Protein AF-A0AAT9HCC0-F1 (afdb_monomer)

Organism: NCBI:txid3074435

pLDDT: mean 78.8, std 17.89, range [39.75, 98.12]

Secondary structure (DSSP, 8-state):
-----TTTHHHHHHHHHHHHHHHHHHTTSSS---TTTTTTT-TTS-HHHHHHHHHHHHHH-SEEEEEEEEEETTEEEEEEEEEETTEEEEEEEETTEEEEEEESTT-B-

Mean predicted aligned error: 14.74 Å

Foldseek 3Di:
DDDDDPVPVVVVVVVVVVVVVVCVVVVVVPDDDPLCVVPVCPSVDDPVRVVVVVVVVVVPDQKDWDAAWDDDPPWIKTWTWIDGDQDIFGWIDTPNDIWTGGGHPPDTD

Nearest PDB structures (foldseek):
  5o7v-assembly2_B  TM=4.795E-01  e=5.406E+00  Ralstonia solanacearum
  4kr1-assembly1_A  TM=4.427E-01  e=6.783E+00  Saccharomyces cerevisiae S288C
  2n3f-assembly1_A  TM=1.660E-01  e=2.443E+00  Arabidopsis thaliana

Radius of gyration: 32.96 Å; Cα contacts (8 Å, |Δi|>4): 111; chains: 1; bounding box: 95×28×64 Å

Solvent-accessible surface area (backbone atoms only — not comparable to full-atom values): 6536 Å² total; per-residue (Å²): 138,84,85,81,77,76,73,66,61,64,56,56,55,54,54,53,52,52,53,54,49,51,54,60,63,52,60,77,77,63,84,76,80,64,72,34,73,94,45,90,60,54,52,77,47,54,71,66,55,51,50,52,52,52,50,52,54,58,72,68,48,72,59,50,77,48,72,49,77,47,75,60,86,98,42,62,34,40,38,44,33,39,40,39,95,84,31,29,42,38,37,43,31,46,93,90,44,74,29,46,29,58,49,45,90,83,42,60,89

Sequence (109 aa):
MIPISQGRSRRATLAGAVCALLVTGTALTGCSEDPDEGTNGVGRLSADEIQGRAQKAATAAGTVRLHGTVVAGERTYTLDMRLKGQGAVGSLSAKGRRSVCCGSTTSCI

Structure (mmCIF, N/CA/C/O backbone):
data_AF-A0AAT9HCC0-F1
#
_entry.id   AF-A0AAT9HCC0-F1
#
loop_
_atom_site.group_PDB
_atom_site.id
_atom_site.type_symbol
_atom_site.label_atom_id
_atom_site.label_alt_id
_atom_site.label_comp_id
_atom_site.label_asym_id
_atom_site.label_entity_id
_atom_site.label_seq_id
_atom_site.pdbx_PDB_ins_code
_atom_site.Cartn_x
_atom_site.Cartn_y
_atom_site.Cartn_z
_atom_site.occupancy
_atom_site.B_iso_or_equiv
_atom_site.auth_seq_id
_atom_site.auth_comp_id
_atom_site.auth_asym_id
_atom_site.auth_atom_id
_atom_site.pdbx_PDB_model_num
ATOM 1 N N . MET A 1 1 ? 82.067 10.767 -40.057 1.00 39.75 1 MET A N 1
ATOM 2 C CA . MET A 1 1 ? 80.702 11.338 -40.111 1.00 39.75 1 MET A CA 1
ATOM 3 C C . MET A 1 1 ? 79.729 10.192 -39.856 1.00 39.75 1 MET A C 1
ATOM 5 O O . MET A 1 1 ? 79.730 9.254 -40.639 1.00 39.75 1 MET A O 1
ATOM 9 N N . ILE A 1 2 ? 79.027 10.170 -38.719 1.00 44.34 2 ILE A N 1
ATOM 10 C CA . ILE A 1 2 ? 78.174 9.038 -38.300 1.00 44.34 2 ILE A CA 1
ATOM 11 C C . ILE A 1 2 ? 76.719 9.358 -38.688 1.00 44.34 2 ILE A C 1
ATOM 13 O O . ILE A 1 2 ? 76.235 10.417 -38.285 1.00 44.34 2 ILE A O 1
ATOM 17 N N . PRO A 1 3 ? 76.008 8.503 -39.450 1.00 51.44 3 PRO A N 1
ATOM 18 C CA . PRO A 1 3 ? 74.604 8.733 -39.769 1.00 51.44 3 PRO A CA 1
ATOM 19 C C . PRO A 1 3 ? 73.721 8.419 -38.554 1.00 51.44 3 PRO A C 1
ATOM 21 O O . PRO A 1 3 ? 73.816 7.359 -37.936 1.00 51.44 3 PRO A O 1
ATOM 24 N N . ILE A 1 4 ? 72.841 9.356 -38.214 1.00 50.78 4 ILE A N 1
ATOM 25 C CA . ILE A 1 4 ? 71.886 9.222 -37.114 1.00 50.78 4 ILE A CA 1
ATOM 26 C C . ILE A 1 4 ? 70.688 8.407 -37.625 1.00 50.78 4 ILE A C 1
ATOM 28 O O . ILE A 1 4 ? 69.965 8.835 -38.526 1.00 50.78 4 ILE A O 1
ATOM 32 N N . SER A 1 5 ? 70.512 7.202 -37.079 1.00 50.62 5 SER A N 1
ATOM 33 C CA . SER A 1 5 ? 69.478 6.245 -37.489 1.00 50.62 5 SER A CA 1
ATOM 34 C C . SER A 1 5 ? 68.058 6.765 -37.215 1.00 50.62 5 SER A C 1
ATOM 36 O O . SER A 1 5 ? 67.653 6.969 -36.071 1.00 50.62 5 SER A O 1
ATOM 38 N N . GLN A 1 6 ? 67.279 6.914 -38.290 1.00 56.94 6 GLN A N 1
ATOM 39 C CA . GLN A 1 6 ? 65.888 7.396 -38.347 1.00 56.94 6 GLN A CA 1
ATOM 40 C C . GLN A 1 6 ? 64.842 6.388 -37.805 1.00 56.94 6 GLN A C 1
ATOM 42 O O . GLN A 1 6 ? 63.637 6.554 -37.998 1.00 56.94 6 GLN A O 1
ATOM 47 N N . GLY A 1 7 ? 65.272 5.310 -37.139 1.00 52.69 7 GLY A N 1
ATOM 48 C CA . GLY A 1 7 ? 64.393 4.219 -36.693 1.00 52.69 7 GLY A CA 1
ATOM 49 C C . GLY A 1 7 ? 63.551 4.522 -35.446 1.00 52.69 7 GLY A C 1
ATOM 50 O O . GLY A 1 7 ? 62.550 3.849 -35.200 1.00 52.69 7 GLY A O 1
ATOM 51 N N . ARG A 1 8 ? 63.923 5.538 -34.654 1.00 54.50 8 ARG A N 1
ATOM 52 C CA . ARG A 1 8 ? 63.241 5.874 -33.388 1.00 54.50 8 ARG A CA 1
ATOM 53 C C . ARG A 1 8 ? 61.966 6.702 -33.602 1.00 54.50 8 ARG A C 1
ATOM 55 O O . ARG A 1 8 ? 61.017 6.574 -32.835 1.00 54.50 8 ARG A O 1
ATOM 62 N N . SER A 1 9 ? 61.923 7.496 -34.670 1.00 54.12 9 SER A N 1
ATOM 63 C CA . SER A 1 9 ? 60.871 8.485 -34.939 1.00 54.12 9 SER A CA 1
ATOM 64 C C . SER A 1 9 ? 59.546 7.847 -35.367 1.00 54.12 9 SER A C 1
ATOM 66 O O . SER A 1 9 ? 58.480 8.328 -35.004 1.00 54.12 9 SER A O 1
ATOM 68 N N . ARG A 1 10 ? 59.598 6.722 -36.095 1.00 54.53 10 ARG A N 1
ATOM 69 C CA . ARG A 1 10 ? 58.398 6.040 -36.621 1.00 54.53 10 ARG A CA 1
ATOM 70 C C . ARG A 1 10 ? 57.600 5.276 -35.561 1.00 54.53 10 ARG A C 1
ATOM 72 O O . ARG A 1 10 ? 56.406 5.066 -35.727 1.00 54.53 10 ARG A O 1
ATOM 79 N N . ARG A 1 11 ? 58.243 4.844 -34.471 1.00 54.03 11 ARG A N 1
ATOM 80 C CA . ARG A 1 11 ? 57.560 4.143 -33.367 1.00 54.03 11 ARG A CA 1
ATOM 81 C C . ARG A 1 11 ? 56.814 5.111 -32.451 1.00 54.03 11 ARG A C 1
ATOM 83 O O . ARG A 1 11 ? 55.740 4.775 -31.968 1.00 54.03 11 ARG A O 1
ATOM 90 N N . ALA A 1 12 ? 57.353 6.316 -32.265 1.00 54.75 12 ALA A N 1
ATOM 91 C CA . ALA A 1 12 ? 56.720 7.362 -31.467 1.00 54.75 12 ALA A CA 1
ATOM 92 C C . ALA A 1 12 ? 55.415 7.874 -32.106 1.00 54.75 12 ALA A C 1
ATOM 94 O O . ALA A 1 12 ? 54.433 8.096 -31.403 1.00 54.75 12 ALA A O 1
ATOM 95 N N . THR A 1 13 ? 55.370 7.990 -33.436 1.00 54.88 13 THR A N 1
ATOM 96 C CA . THR A 1 13 ? 54.163 8.425 -34.157 1.00 54.88 13 THR A CA 1
ATOM 97 C C . THR A 1 13 ? 53.050 7.374 -34.141 1.00 54.88 13 THR A C 1
ATOM 99 O O . THR A 1 13 ? 51.886 7.725 -33.976 1.00 54.88 13 THR A O 1
ATOM 102 N N . LEU A 1 14 ? 53.394 6.085 -34.237 1.00 55.53 14 LEU A N 1
ATOM 103 C CA . LEU A 1 14 ? 52.434 4.981 -34.107 1.00 55.53 14 LEU A CA 1
ATOM 104 C C . LEU A 1 14 ? 51.859 4.875 -32.687 1.00 55.53 14 LEU A C 1
ATOM 106 O O . LEU A 1 14 ? 50.653 4.710 -32.531 1.00 55.53 14 LEU A O 1
ATOM 110 N N . ALA A 1 15 ? 52.693 5.024 -31.654 1.00 57.97 15 ALA A N 1
ATOM 111 C CA . ALA A 1 15 ? 52.237 4.992 -30.263 1.00 57.97 15 ALA A CA 1
ATOM 112 C C . ALA A 1 15 ? 51.293 6.163 -29.925 1.00 57.97 15 ALA A C 1
ATOM 114 O O . ALA A 1 15 ? 50.274 5.961 -29.268 1.00 57.97 15 ALA A O 1
ATOM 115 N N . GLY A 1 16 ? 51.579 7.372 -30.426 1.00 56.66 16 GLY A N 1
ATOM 116 C CA . GLY A 1 16 ? 50.703 8.535 -30.244 1.00 56.66 16 GLY A CA 1
ATOM 117 C C . GLY A 1 16 ? 49.344 8.391 -30.940 1.00 56.66 16 GLY A C 1
ATOM 118 O O . GLY A 1 16 ? 48.317 8.744 -30.363 1.00 56.66 16 GLY A O 1
ATOM 119 N N . ALA A 1 17 ? 49.320 7.812 -32.145 1.00 57.97 17 ALA A N 1
ATOM 120 C CA . ALA A 1 17 ? 48.083 7.575 -32.891 1.00 57.97 17 ALA A CA 1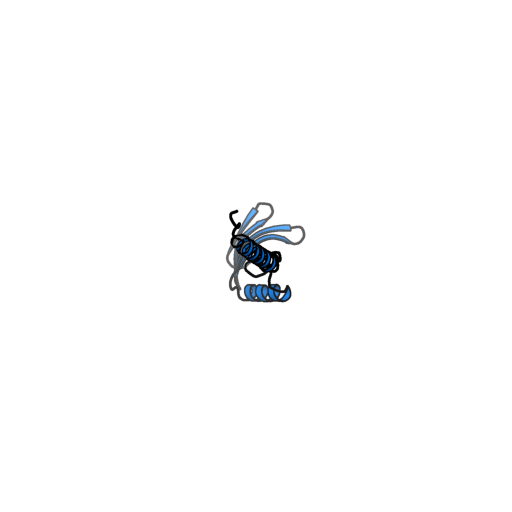
ATOM 121 C C . ALA A 1 17 ? 47.160 6.549 -32.205 1.00 57.97 17 ALA A C 1
ATOM 123 O O . ALA A 1 17 ? 45.945 6.733 -32.186 1.00 57.97 17 ALA A O 1
ATOM 124 N N . VAL A 1 18 ? 47.723 5.505 -31.585 1.00 58.44 18 VAL A N 1
ATOM 125 C CA . VAL A 1 18 ? 46.952 4.498 -30.832 1.00 58.44 18 VAL A CA 1
ATOM 126 C C . VAL A 1 18 ? 46.347 5.093 -29.556 1.00 58.44 18 VAL A C 1
ATOM 128 O O . VAL A 1 18 ? 45.177 4.849 -29.271 1.00 58.44 18 VAL A O 1
ATOM 131 N N . CYS A 1 19 ? 47.086 5.930 -28.821 1.00 56.78 19 CYS A N 1
ATOM 132 C CA . CYS A 1 19 ? 46.545 6.602 -27.634 1.00 56.78 19 CYS A CA 1
ATOM 133 C C . CYS A 1 19 ? 45.420 7.593 -27.980 1.00 56.78 19 CYS A C 1
ATOM 135 O O . CYS A 1 19 ? 44.425 7.658 -27.263 1.00 56.78 19 CYS A O 1
ATOM 137 N N . ALA A 1 20 ? 45.529 8.323 -29.095 1.00 55.69 20 ALA A N 1
ATOM 138 C CA . ALA A 1 20 ? 44.472 9.231 -29.548 1.00 55.69 20 ALA A CA 1
ATOM 139 C C . ALA A 1 20 ? 43.196 8.488 -30.002 1.00 55.69 20 ALA A C 1
ATOM 141 O O . ALA A 1 20 ? 42.083 8.949 -29.740 1.00 55.69 20 ALA A O 1
ATOM 142 N N . LEU A 1 21 ? 43.338 7.315 -30.631 1.00 57.09 21 LEU A N 1
ATOM 143 C CA . LEU A 1 21 ? 42.210 6.445 -30.997 1.00 57.09 21 LEU A CA 1
ATOM 144 C C . LEU A 1 21 ? 41.525 5.826 -29.770 1.00 57.09 21 LEU A C 1
ATOM 146 O O . LEU A 1 21 ? 40.302 5.728 -29.738 1.00 57.09 21 LEU A O 1
ATOM 150 N N . LEU A 1 22 ? 42.289 5.457 -28.738 1.00 55.06 22 LEU A N 1
ATOM 151 C CA . LEU A 1 22 ? 41.729 4.953 -27.479 1.00 55.06 22 LEU A CA 1
ATOM 152 C C . LEU A 1 22 ? 40.934 6.036 -26.738 1.00 55.06 22 LEU A C 1
ATOM 154 O O . LEU A 1 22 ? 39.823 5.766 -26.297 1.00 55.06 22 LEU A O 1
ATOM 158 N 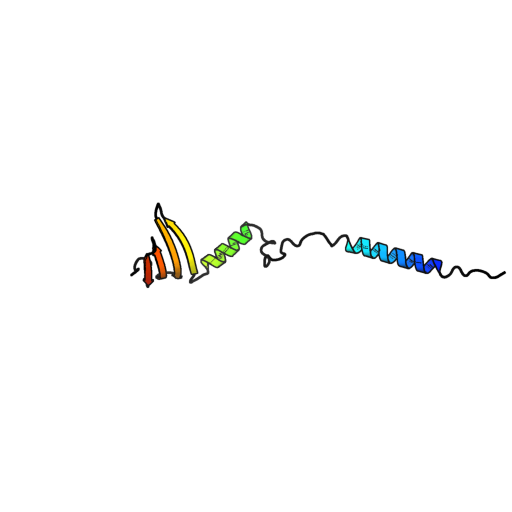N . VAL A 1 23 ? 41.447 7.270 -26.674 1.00 55.69 23 VAL A N 1
ATOM 159 C CA . VAL A 1 23 ? 40.751 8.397 -26.025 1.00 55.69 23 VAL A CA 1
ATOM 160 C C . VAL A 1 23 ? 39.464 8.776 -26.763 1.00 55.69 23 VAL A C 1
ATOM 162 O O . VAL A 1 23 ? 38.456 9.068 -26.126 1.00 55.69 23 VAL A O 1
ATOM 165 N N . THR A 1 24 ? 39.459 8.741 -28.097 1.00 53.53 24 THR A N 1
ATOM 166 C CA . THR A 1 24 ? 38.253 9.044 -28.890 1.00 53.53 24 THR A CA 1
ATOM 167 C C . THR A 1 24 ? 37.235 7.898 -28.889 1.00 53.53 24 THR A C 1
ATOM 169 O O . THR A 1 24 ? 36.036 8.163 -28.920 1.00 53.53 24 THR A O 1
ATOM 172 N N . GLY A 1 25 ? 37.684 6.642 -28.778 1.00 50.22 25 GLY A N 1
ATOM 173 C CA . GLY A 1 25 ? 36.816 5.465 -28.670 1.00 50.22 25 GLY A CA 1
ATOM 174 C C . GLY A 1 25 ? 36.123 5.311 -27.311 1.00 50.22 25 GLY A C 1
ATOM 175 O O . GLY A 1 25 ? 34.974 4.881 -27.269 1.00 50.22 25 GLY A O 1
ATOM 176 N N . THR A 1 26 ? 36.770 5.699 -26.205 1.00 52.31 26 THR A N 1
ATOM 177 C CA . THR A 1 26 ? 36.172 5.630 -24.855 1.00 52.31 26 THR A CA 1
ATOM 178 C C . THR A 1 26 ? 35.390 6.884 -24.461 1.00 52.31 26 THR A C 1
ATOM 180 O O . THR A 1 26 ? 34.559 6.821 -23.560 1.00 52.31 26 THR A O 1
ATOM 183 N N . ALA A 1 27 ? 35.622 8.025 -25.121 1.00 49.34 27 ALA A N 1
ATOM 184 C CA . ALA A 1 27 ? 34.884 9.262 -24.848 1.00 49.34 27 ALA A CA 1
ATOM 185 C C . ALA A 1 27 ? 33.424 9.229 -25.337 1.00 49.34 27 ALA A C 1
ATOM 187 O O . ALA A 1 27 ? 32.619 10.039 -24.887 1.00 49.34 27 ALA A O 1
ATOM 188 N N . LEU A 1 28 ? 33.058 8.301 -26.232 1.00 51.88 28 LEU A N 1
ATOM 189 C CA . LEU A 1 28 ? 31.688 8.202 -26.752 1.00 51.88 28 LEU A CA 1
ATOM 190 C C . LEU A 1 28 ? 30.773 7.285 -25.923 1.00 51.88 28 LEU A C 1
ATOM 192 O O . LEU A 1 28 ? 29.564 7.288 -26.130 1.00 51.88 28 LEU A O 1
ATOM 196 N N . THR A 1 29 ? 31.326 6.516 -24.979 1.00 54.94 29 THR A N 1
ATOM 197 C CA . THR A 1 29 ? 30.560 5.586 -24.126 1.00 54.94 29 THR A CA 1
ATOM 198 C C . THR A 1 29 ? 30.559 5.974 -22.648 1.00 54.94 29 THR A C 1
ATOM 200 O O . THR A 1 29 ? 30.049 5.220 -21.827 1.00 54.94 29 THR A O 1
ATOM 203 N N . GLY A 1 30 ? 31.143 7.118 -22.284 1.00 50.31 30 GLY A N 1
ATOM 204 C CA . GLY A 1 30 ? 31.283 7.547 -20.893 1.00 50.31 30 GLY A CA 1
ATOM 205 C C . GLY A 1 30 ? 30.804 8.975 -20.699 1.00 50.31 30 GLY A C 1
ATOM 206 O O . GLY A 1 30 ? 31.635 9.871 -20.731 1.00 50.31 30 GLY A O 1
ATOM 207 N N . CYS A 1 31 ? 29.483 9.161 -20.571 1.00 60.62 31 CYS A N 1
ATOM 208 C CA . CYS A 1 31 ? 28.808 10.315 -19.940 1.00 60.62 31 CYS A CA 1
ATOM 209 C C . CYS A 1 31 ? 27.261 10.234 -20.016 1.00 60.62 31 CYS A C 1
ATOM 211 O O . CYS A 1 31 ? 26.595 11.256 -19.864 1.00 60.62 31 CYS A O 1
ATOM 213 N N . SER A 1 32 ? 26.651 9.066 -20.265 1.00 61.91 32 SER A N 1
ATOM 214 C CA . SER A 1 32 ? 25.220 8.895 -19.979 1.00 61.91 32 SER A CA 1
ATOM 215 C C . SER A 1 32 ? 25.086 8.166 -18.650 1.00 61.91 32 SER A C 1
ATOM 217 O O . SER A 1 32 ? 25.439 6.990 -18.568 1.00 61.91 32 SER A O 1
ATOM 219 N N . GLU A 1 33 ? 24.612 8.876 -17.631 1.00 71.31 33 GLU A N 1
ATOM 220 C CA . GLU A 1 33 ? 24.202 8.281 -16.357 1.00 71.31 33 GLU A CA 1
ATOM 221 C C . GLU A 1 33 ? 23.210 7.142 -16.655 1.00 71.31 33 GLU A C 1
ATOM 223 O O . GLU A 1 33 ? 22.257 7.357 -17.413 1.00 71.31 33 GLU A O 1
ATOM 228 N N . ASP A 1 34 ? 23.441 5.928 -16.134 1.00 75.88 34 ASP A N 1
ATOM 229 C CA . ASP A 1 34 ? 22.454 4.846 -16.254 1.00 75.88 34 ASP A CA 1
ATOM 230 C C . ASP A 1 34 ? 21.209 5.297 -15.477 1.00 75.88 34 ASP A C 1
ATOM 232 O O . ASP A 1 34 ? 21.299 5.488 -14.260 1.00 75.88 34 ASP A O 1
ATOM 236 N N . PRO A 1 35 ? 20.051 5.489 -16.139 1.00 68.69 35 PRO A N 1
ATOM 237 C CA . PRO A 1 35 ? 18.832 5.935 -15.467 1.00 68.69 35 PRO A CA 1
ATOM 238 C C . PRO A 1 35 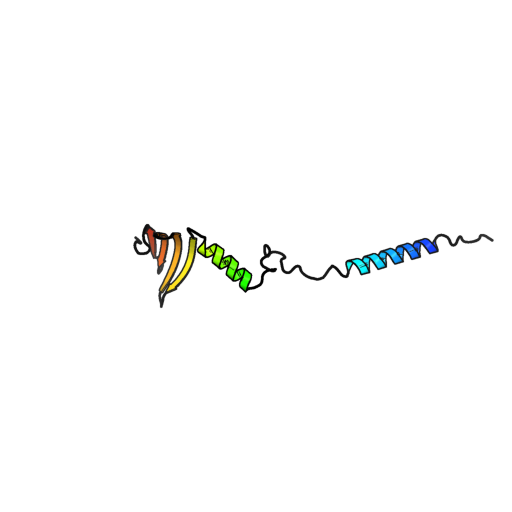? 18.374 4.966 -14.367 1.00 68.69 35 PRO A C 1
ATOM 240 O O . PRO A 1 35 ? 17.498 5.312 -13.573 1.00 68.69 35 PRO A O 1
ATOM 243 N N . ASP A 1 36 ? 18.957 3.765 -14.302 1.00 75.69 36 ASP A N 1
ATOM 244 C CA . ASP A 1 36 ? 18.649 2.749 -13.308 1.00 75.69 36 ASP A CA 1
ATOM 245 C C . ASP A 1 36 ? 19.661 2.592 -12.177 1.00 75.69 36 ASP A C 1
ATOM 247 O O . ASP A 1 36 ? 19.408 1.765 -11.291 1.00 75.69 36 ASP A O 1
ATOM 251 N N . GLU A 1 37 ? 20.750 3.364 -12.156 1.00 81.19 37 GLU A N 1
ATOM 252 C CA . GLU A 1 37 ? 21.710 3.371 -11.044 1.00 81.19 37 GLU A CA 1
ATOM 253 C C . GLU A 1 37 ? 20.969 3.531 -9.702 1.00 81.19 37 GLU A C 1
ATOM 255 O O . GLU A 1 37 ? 20.264 4.507 -9.446 1.00 81.19 37 GLU A O 1
ATOM 260 N N . GLY A 1 38 ? 21.061 2.510 -8.843 1.00 80.75 38 GLY A N 1
ATOM 261 C CA . GLY A 1 38 ? 20.426 2.496 -7.519 1.00 80.75 38 GLY A CA 1
ATOM 262 C C . GLY A 1 38 ? 18.904 2.275 -7.484 1.00 80.75 38 GLY A C 1
ATOM 263 O O . GLY A 1 38 ? 18.325 2.295 -6.399 1.00 80.75 38 GLY A O 1
ATOM 264 N N . THR A 1 39 ? 18.235 2.023 -8.616 1.00 84.88 39 THR A N 1
ATOM 265 C CA . THR A 1 39 ? 16.758 1.942 -8.668 1.00 84.88 39 THR A CA 1
ATOM 266 C C . THR A 1 39 ? 16.185 0.518 -8.682 1.00 84.88 39 THR A C 1
ATOM 268 O O . THR A 1 39 ? 14.974 0.343 -8.750 1.00 84.88 39 THR A O 1
ATOM 271 N N . ASN A 1 40 ? 17.001 -0.540 -8.636 1.00 84.38 40 ASN A N 1
ATOM 272 C CA . ASN A 1 40 ? 16.539 -1.929 -8.845 1.00 84.38 40 ASN A CA 1
ATOM 273 C C . ASN A 1 40 ? 15.773 -2.139 -10.174 1.00 84.38 40 ASN A C 1
ATOM 275 O O . ASN A 1 40 ? 14.932 -3.035 -10.274 1.00 84.38 40 ASN A O 1
ATOM 279 N N . GLY A 1 41 ? 16.041 -1.313 -11.190 1.00 86.19 41 GLY A N 1
ATOM 280 C CA . GLY A 1 41 ? 15.415 -1.413 -12.508 1.00 86.19 41 GLY A CA 1
ATOM 281 C C . GLY A 1 41 ? 14.055 -0.720 -12.643 1.00 86.19 41 GLY A C 1
ATOM 282 O O . GLY A 1 41 ? 13.366 -0.980 -13.631 1.00 86.19 41 GLY A O 1
ATOM 283 N N . VAL A 1 42 ? 13.624 0.107 -11.673 1.00 91.50 42 VAL A N 1
ATOM 284 C CA . VAL A 1 42 ? 12.410 0.929 -11.860 1.00 91.50 42 VAL A CA 1
ATOM 285 C C . VAL A 1 42 ? 12.654 2.181 -12.703 1.00 91.50 42 VAL A C 1
ATOM 287 O O . VAL A 1 42 ? 11.691 2.675 -13.281 1.00 91.50 42 VAL A O 1
ATOM 290 N N . GLY A 1 43 ? 13.895 2.670 -12.819 1.00 88.50 43 GLY A N 1
ATOM 291 C CA . GLY A 1 43 ? 14.241 3.836 -13.649 1.00 88.50 43 GLY A CA 1
ATOM 292 C C . GLY A 1 43 ? 13.987 3.625 -15.149 1.00 88.50 43 GLY A C 1
ATOM 293 O O . GLY A 1 43 ? 13.676 4.568 -15.871 1.00 88.50 43 GLY A O 1
ATOM 294 N N . ARG A 1 44 ? 14.027 2.366 -15.593 1.00 89.25 44 ARG A N 1
ATOM 295 C CA . ARG A 1 44 ? 13.745 1.868 -16.948 1.00 89.25 44 ARG A CA 1
ATOM 296 C C . ARG A 1 44 ? 12.263 1.837 -17.309 1.00 89.25 44 ARG A C 1
ATOM 298 O O . ARG A 1 44 ? 11.938 1.694 -18.486 1.00 89.25 44 ARG A O 1
ATOM 305 N N . LEU A 1 45 ? 11.369 1.854 -16.321 1.00 92.69 45 LEU A N 1
ATOM 306 C CA . LEU A 1 45 ? 9.943 1.608 -16.527 1.00 92.69 45 LEU A CA 1
ATOM 307 C C . LEU A 1 45 ? 9.184 2.916 -16.739 1.00 92.69 45 LEU A C 1
ATOM 309 O O . LEU A 1 45 ? 9.419 3.913 -16.059 1.00 92.69 45 LEU A O 1
ATOM 313 N N . SER A 1 46 ? 8.201 2.887 -17.635 1.00 94.44 46 SER A N 1
ATOM 314 C CA . SER A 1 46 ? 7.225 3.972 -17.734 1.00 94.44 46 SER A CA 1
ATOM 315 C C . SER A 1 46 ? 6.344 4.048 -16.478 1.00 94.44 46 SER A C 1
ATOM 317 O O . SER A 1 46 ? 6.168 3.063 -15.753 1.00 94.44 46 SER A O 1
ATOM 319 N N . ALA A 1 47 ? 5.732 5.210 -16.229 1.00 95.44 47 ALA A N 1
ATOM 320 C CA . ALA A 1 47 ? 4.822 5.394 -15.095 1.00 95.44 47 ALA A CA 1
ATOM 321 C C . ALA A 1 47 ? 3.665 4.372 -15.095 1.00 95.44 47 ALA A C 1
ATOM 323 O O . ALA A 1 47 ? 3.339 3.811 -14.047 1.00 95.44 47 ALA A O 1
ATOM 324 N N . ASP A 1 48 ? 3.111 4.067 -16.272 1.00 97.69 48 ASP A N 1
ATOM 325 C CA . ASP A 1 48 ? 2.035 3.085 -16.434 1.00 97.69 48 ASP A CA 1
ATOM 326 C C . ASP A 1 48 ? 2.496 1.662 -16.094 1.00 97.69 48 ASP A C 1
ATOM 328 O O . ASP A 1 48 ? 1.760 0.892 -15.472 1.00 97.69 48 ASP A O 1
ATOM 332 N N . GLU A 1 49 ? 3.734 1.299 -16.439 1.00 97.12 49 GLU A N 1
ATOM 333 C CA . GLU A 1 49 ? 4.304 0.003 -16.067 1.00 97.12 49 GLU A CA 1
ATOM 334 C C . GLU A 1 49 ? 4.567 -0.097 -14.566 1.00 97.12 49 GLU A C 1
ATOM 336 O O . GLU A 1 49 ? 4.291 -1.143 -13.971 1.00 97.12 49 GLU A O 1
ATOM 341 N N . ILE A 1 50 ? 5.064 0.975 -13.943 1.00 96.12 50 ILE A N 1
ATOM 342 C CA . ILE A 1 50 ? 5.259 1.039 -12.490 1.00 96.12 50 ILE A CA 1
ATOM 343 C C 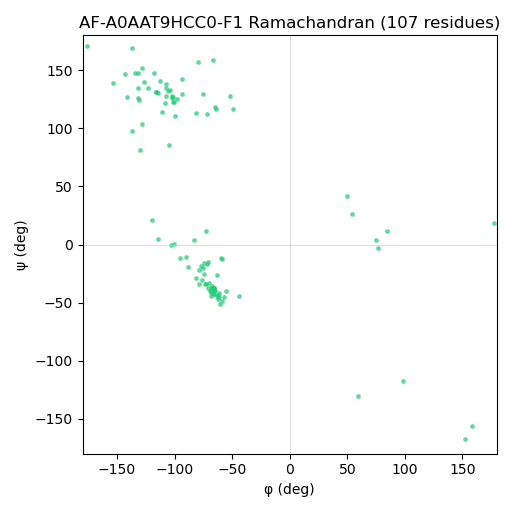. ILE A 1 50 ? 3.911 0.865 -11.790 1.00 96.12 50 ILE A C 1
ATOM 345 O O . ILE A 1 50 ? 3.771 -0.024 -10.945 1.00 96.12 50 ILE A O 1
ATOM 349 N N . GLN A 1 51 ? 2.900 1.647 -12.180 1.00 97.12 51 GLN A N 1
ATOM 350 C CA . GLN A 1 51 ? 1.551 1.552 -11.625 1.00 97.12 51 GLN A CA 1
ATOM 351 C C . GLN A 1 51 ? 0.966 0.152 -11.829 1.00 97.12 51 GLN A C 1
ATOM 353 O O . GLN A 1 51 ? 0.479 -0.461 -10.878 1.00 97.12 51 GLN A O 1
ATOM 358 N N . GLY A 1 52 ? 1.040 -0.382 -13.049 1.00 98.12 52 GLY A N 1
ATOM 359 C CA . GLY A 1 52 ? 0.490 -1.691 -13.382 1.00 98.12 52 GLY A CA 1
ATOM 360 C C . GLY A 1 52 ? 1.144 -2.825 -12.590 1.00 98.12 52 GLY A C 1
ATOM 361 O O . GLY A 1 52 ? 0.450 -3.715 -12.093 1.00 98.12 52 GLY A O 1
ATOM 362 N N . ARG A 1 53 ? 2.472 -2.800 -12.423 1.00 96.69 53 ARG A N 1
ATOM 363 C CA . ARG A 1 53 ? 3.197 -3.79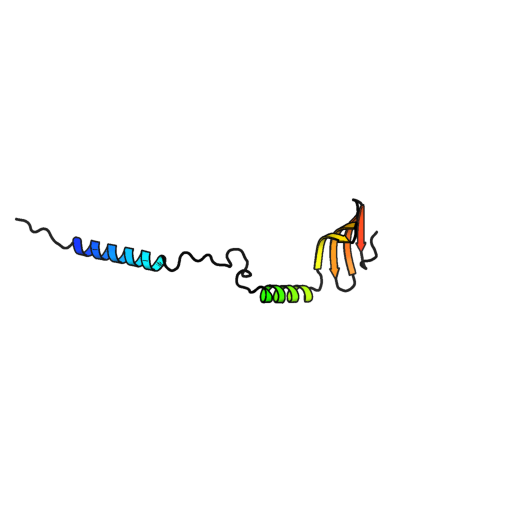5 -11.615 1.00 96.69 53 ARG A CA 1
ATOM 364 C C . ARG A 1 53 ? 2.882 -3.654 -10.126 1.00 96.69 53 ARG A C 1
ATOM 366 O O . ARG A 1 53 ? 2.607 -4.664 -9.478 1.00 96.69 53 ARG A O 1
ATOM 373 N N . ALA A 1 54 ? 2.866 -2.429 -9.601 1.00 96.31 54 ALA A N 1
ATOM 374 C CA . ALA A 1 54 ? 2.540 -2.161 -8.202 1.00 96.31 54 ALA A CA 1
ATOM 375 C C . ALA A 1 54 ? 1.110 -2.603 -7.860 1.00 96.31 54 ALA A C 1
ATOM 377 O O . ALA A 1 54 ? 0.900 -3.287 -6.859 1.00 96.31 54 ALA A O 1
ATOM 378 N N . GLN A 1 55 ? 0.138 -2.288 -8.721 1.00 97.81 55 GLN A N 1
ATOM 379 C CA . GLN A 1 55 ? -1.254 -2.693 -8.539 1.00 97.81 55 GLN A CA 1
ATOM 380 C C . GLN A 1 55 ? -1.399 -4.217 -8.557 1.00 97.81 55 GLN A C 1
ATOM 382 O O . GLN A 1 55 ? -2.017 -4.775 -7.655 1.00 97.81 55 GLN A O 1
ATOM 387 N N . LYS A 1 56 ? -0.778 -4.909 -9.524 1.00 97.81 56 LYS A N 1
ATOM 388 C CA . LYS A 1 56 ? -0.785 -6.382 -9.576 1.00 97.81 56 LYS A CA 1
ATOM 389 C C . LYS A 1 56 ? -0.215 -7.001 -8.299 1.00 97.81 56 LYS A C 1
ATOM 391 O O . LYS A 1 56 ? -0.822 -7.918 -7.753 1.00 97.81 56 LYS A O 1
ATOM 396 N N . ALA A 1 57 ? 0.913 -6.489 -7.806 1.00 95.94 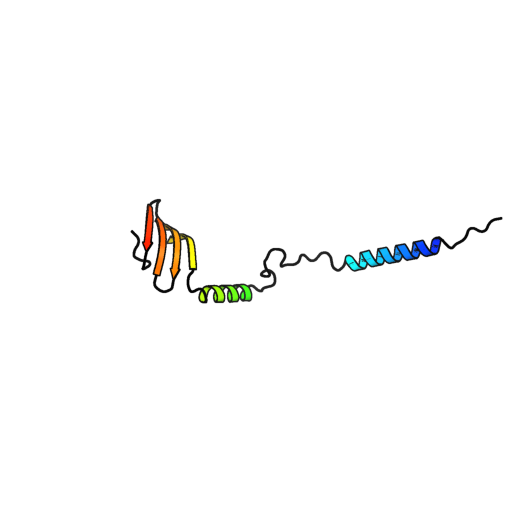57 ALA A N 1
ATOM 397 C CA . ALA A 1 57 ? 1.519 -6.964 -6.565 1.00 95.94 57 ALA A CA 1
ATOM 398 C C . ALA A 1 57 ? 0.610 -6.715 -5.350 1.00 95.94 57 ALA A C 1
ATOM 400 O O . ALA A 1 57 ? 0.408 -7.617 -4.538 1.00 95.94 57 ALA A O 1
ATOM 401 N N . ALA A 1 58 ? 0.017 -5.522 -5.253 1.00 94.69 58 ALA A N 1
ATOM 402 C CA . ALA A 1 58 ? -0.899 -5.168 -4.175 1.00 94.69 58 ALA A CA 1
ATOM 403 C C . ALA A 1 58 ? -2.159 -6.049 -4.174 1.00 94.69 58 ALA A C 1
ATOM 405 O O . ALA A 1 58 ? -2.561 -6.537 -3.122 1.00 94.69 58 ALA A O 1
ATOM 406 N N . THR A 1 59 ? -2.758 -6.301 -5.341 1.00 94.81 59 THR A N 1
ATOM 407 C CA . THR A 1 59 ? -3.952 -7.151 -5.471 1.00 94.81 59 THR A CA 1
ATOM 408 C C . THR A 1 59 ? -3.653 -8.628 -5.211 1.00 94.81 59 THR A C 1
ATOM 410 O O . THR A 1 59 ? -4.499 -9.331 -4.664 1.00 94.81 59 THR A O 1
ATOM 413 N N . ALA A 1 60 ? -2.460 -9.111 -5.565 1.00 96.12 60 ALA A N 1
ATOM 414 C CA . ALA A 1 60 ? -2.055 -10.491 -5.303 1.00 96.12 60 ALA A CA 1
ATOM 415 C C . ALA A 1 60 ? -1.711 -10.757 -3.823 1.00 96.12 60 ALA A C 1
ATOM 417 O O . ALA A 1 60 ? -1.635 -11.914 -3.402 1.00 96.12 60 ALA A O 1
ATOM 418 N N . ALA A 1 61 ? -1.487 -9.714 -3.018 1.00 96.00 61 ALA A N 1
ATOM 419 C CA 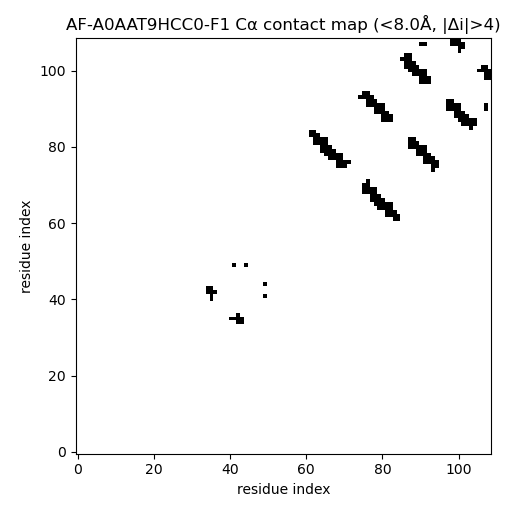. ALA A 1 61 ? -1.100 -9.863 -1.623 1.00 96.00 61 ALA A CA 1
ATOM 420 C C . ALA A 1 61 ? -2.272 -10.365 -0.759 1.00 96.00 61 ALA A C 1
ATOM 422 O O . ALA A 1 61 ? -3.223 -9.641 -0.476 1.00 96.00 61 ALA A O 1
ATOM 423 N N . GLY A 1 62 ? -2.173 -11.595 -0.246 1.00 94.81 62 GLY A N 1
ATOM 424 C CA . GLY A 1 62 ? -3.169 -12.145 0.685 1.00 94.81 62 GLY A CA 1
ATOM 425 C C . GLY A 1 62 ? -3.139 -11.519 2.088 1.00 94.81 62 GLY A C 1
ATOM 426 O O . GLY A 1 62 ? -4.061 -11.707 2.886 1.00 94.81 62 GLY A O 1
ATOM 427 N N . THR A 1 63 ? -2.069 -10.803 2.436 1.00 94.75 63 THR A N 1
ATOM 428 C CA . THR A 1 63 ? -1.915 -10.087 3.710 1.00 94.75 63 THR A CA 1
ATOM 429 C C . THR A 1 63 ? -0.964 -8.911 3.524 1.00 94.75 63 THR A C 1
ATOM 431 O O . THR A 1 63 ? 0.075 -9.058 2.885 1.00 94.75 63 THR A O 1
ATOM 434 N N . VAL A 1 64 ? -1.281 -7.769 4.131 1.00 95.12 64 VAL A N 1
ATOM 435 C CA . VAL A 1 64 ? -0.450 -6.555 4.095 1.00 95.12 64 VAL A CA 1
ATOM 436 C C . VAL A 1 64 ? -0.201 -6.025 5.502 1.00 95.12 64 VAL A C 1
ATOM 438 O O . VAL A 1 64 ? -1.021 -6.231 6.397 1.00 95.12 64 VAL A O 1
ATOM 441 N N . ARG A 1 65 ? 0.924 -5.334 5.715 1.00 95.19 65 ARG A N 1
ATOM 442 C CA . ARG A 1 65 ? 1.167 -4.556 6.937 1.00 95.19 65 ARG A CA 1
ATOM 443 C C . ARG A 1 65 ? 0.947 -3.077 6.641 1.00 95.19 65 ARG A C 1
ATOM 445 O O . ARG A 1 65 ? 1.533 -2.545 5.708 1.00 95.19 65 ARG A O 1
ATOM 452 N N . LEU A 1 66 ? 0.128 -2.433 7.456 1.00 93.19 66 LEU A N 1
ATOM 453 C CA . LEU A 1 66 ? -0.177 -1.015 7.406 1.00 93.19 66 LEU A CA 1
ATOM 454 C C . LEU A 1 66 ? 0.451 -0.359 8.635 1.00 93.19 66 LEU A C 1
ATOM 456 O O . LEU A 1 66 ? 0.066 -0.663 9.762 1.00 93.19 66 LEU A O 1
ATOM 460 N N . HIS A 1 67 ? 1.442 0.500 8.416 1.00 95.75 67 HIS A N 1
ATOM 461 C CA . HIS A 1 67 ? 2.129 1.235 9.472 1.00 95.75 67 HIS A CA 1
ATOM 462 C C . HIS A 1 67 ? 2.194 2.713 9.099 1.00 95.75 67 HIS A C 1
ATOM 464 O O . HIS A 1 67 ? 2.700 3.052 8.030 1.00 95.75 67 HIS A O 1
ATOM 470 N N . GLY A 1 68 ? 1.697 3.590 9.967 1.00 95.44 68 GLY A N 1
ATOM 471 C CA . GLY A 1 68 ? 1.755 5.029 9.734 1.00 95.44 68 GLY A CA 1
ATOM 472 C C . GLY A 1 68 ? 0.638 5.808 10.409 1.00 95.44 68 GLY A C 1
ATOM 473 O O . GLY A 1 68 ? -0.078 5.293 11.266 1.00 95.44 68 GLY A O 1
ATOM 474 N N . THR A 1 69 ? 0.499 7.067 10.009 1.00 95.50 69 THR A N 1
ATOM 475 C CA . THR A 1 69 ? -0.485 7.997 10.562 1.00 95.50 69 THR A CA 1
ATOM 476 C C . THR A 1 69 ? -1.603 8.244 9.555 1.00 95.50 69 THR A C 1
ATOM 478 O O . THR A 1 69 ? -1.336 8.601 8.412 1.00 95.50 69 THR A O 1
ATOM 481 N N . VAL A 1 70 ? -2.853 8.078 9.983 1.00 93.25 70 VAL A N 1
ATOM 482 C CA . VAL A 1 70 ? -4.055 8.313 9.177 1.00 93.25 70 VAL A CA 1
ATOM 483 C C . VAL A 1 70 ? -4.854 9.455 9.785 1.00 93.25 70 VAL A C 1
ATOM 485 O O . VAL A 1 70 ? -5.126 9.468 10.987 1.00 93.25 70 VAL A O 1
ATOM 488 N N . VAL A 1 71 ? -5.247 10.402 8.940 1.00 94.44 71 VAL A N 1
ATOM 489 C CA . VAL A 1 71 ? -6.148 11.499 9.295 1.00 94.44 71 VAL A CA 1
ATOM 490 C C . VAL A 1 71 ? -7.544 11.147 8.791 1.00 94.44 71 VAL A C 1
ATOM 492 O O . VAL A 1 71 ? -7.730 10.883 7.606 1.00 94.44 71 VAL A O 1
ATOM 495 N N . ALA A 1 72 ? -8.522 11.120 9.693 1.00 90.38 72 ALA A N 1
ATOM 496 C CA . ALA A 1 72 ? -9.929 10.911 9.375 1.00 90.38 72 ALA A CA 1
ATOM 497 C C . ALA A 1 72 ? -10.759 12.030 10.016 1.00 90.38 72 ALA A C 1
ATOM 499 O O . ALA A 1 72 ? -10.983 12.047 11.232 1.00 90.38 72 ALA A O 1
ATOM 500 N N . GLY A 1 73 ? -11.184 12.986 9.187 1.00 92.25 73 GLY A N 1
ATOM 501 C CA . GLY A 1 73 ? -11.742 14.254 9.657 1.00 92.25 73 GLY A CA 1
ATOM 502 C C . GLY A 1 73 ? -10.720 15.008 10.510 1.00 92.25 73 GLY A C 1
ATOM 503 O O . GLY A 1 73 ? -9.556 15.116 10.142 1.00 92.25 73 GLY A O 1
ATOM 504 N N . GLU A 1 74 ? -11.135 15.465 11.687 1.00 92.38 74 GLU A N 1
ATOM 505 C CA . GLU A 1 74 ? -10.262 16.157 12.650 1.00 92.38 74 GLU A CA 1
ATOM 506 C C . GLU A 1 74 ? -9.452 15.200 13.545 1.00 92.38 74 GLU A C 1
ATOM 508 O O . GLU A 1 74 ? -8.776 15.623 14.486 1.00 92.38 74 GLU A O 1
ATOM 513 N N . ARG A 1 75 ? -9.551 13.882 13.319 1.00 92.00 75 ARG A N 1
A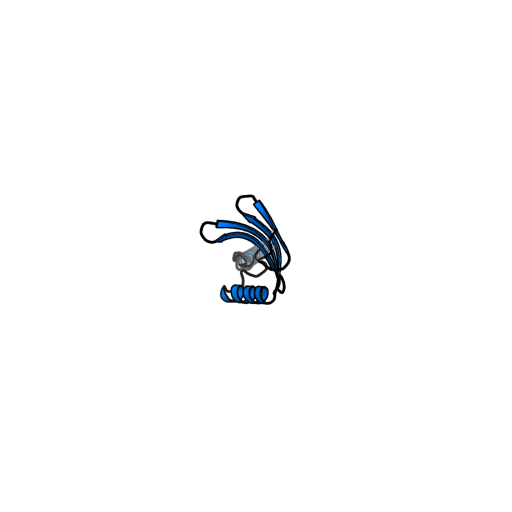TOM 514 C CA . ARG A 1 75 ? -8.918 12.868 14.167 1.00 92.00 75 ARG A CA 1
ATOM 515 C C . ARG A 1 75 ? -7.710 12.263 13.469 1.00 92.00 75 ARG A C 1
ATOM 517 O O . ARG A 1 75 ? -7.805 11.792 12.342 1.00 92.00 75 ARG A O 1
ATOM 524 N N . THR A 1 76 ? -6.609 12.187 14.204 1.00 93.94 76 THR A N 1
ATOM 525 C CA . THR A 1 76 ? -5.377 11.526 13.772 1.00 93.94 76 THR A CA 1
ATOM 526 C C . THR A 1 76 ? -5.188 10.219 14.533 1.00 93.94 76 THR A C 1
ATOM 528 O O . THR A 1 76 ? -5.329 10.180 15.760 1.00 93.94 76 THR A O 1
ATOM 531 N N . TYR A 1 77 ? -4.840 9.163 13.804 1.00 92.25 77 TYR A N 1
ATOM 532 C CA . TYR A 1 77 ? -4.578 7.830 14.334 1.00 92.25 77 TYR A CA 1
ATOM 533 C C . TYR A 1 77 ? -3.214 7.345 13.878 1.00 92.25 77 TYR A C 1
ATOM 535 O O . TYR A 1 77 ? -2.869 7.505 12.713 1.00 92.25 77 TYR A O 1
ATOM 543 N N . THR A 1 78 ? -2.473 6.689 14.760 1.00 94.88 78 THR A N 1
ATOM 544 C CA . THR A 1 78 ? -1.279 5.929 14.379 1.00 94.88 78 THR A CA 1
ATOM 545 C C . THR A 1 78 ? -1.636 4.452 14.351 1.00 94.88 78 THR A C 1
ATOM 547 O O . THR A 1 78 ? -2.156 3.928 15.333 1.00 94.88 78 THR A O 1
ATOM 550 N N . LEU A 1 79 ? -1.379 3.787 13.232 1.00 93.62 79 LEU A N 1
ATOM 551 C CA . LEU A 1 79 ? -1.669 2.377 13.013 1.00 93.62 79 LEU A CA 1
ATOM 552 C C . LEU A 1 79 ? -0.367 1.592 12.883 1.00 93.62 79 LEU A C 1
ATOM 554 O O . LEU A 1 79 ? 0.570 2.039 12.228 1.00 93.62 79 LEU A O 1
ATOM 558 N N . ASP A 1 80 ? -0.352 0.401 13.466 1.00 95.12 80 ASP A N 1
ATOM 559 C CA . ASP A 1 80 ? 0.559 -0.685 13.114 1.00 95.12 80 ASP A CA 1
ATOM 560 C C . ASP A 1 80 ? -0.260 -1.974 13.080 1.00 95.12 80 ASP A C 1
ATOM 562 O O . ASP A 1 80 ? -0.594 -2.546 14.119 1.00 95.12 80 ASP A O 1
ATOM 566 N N . MET A 1 81 ? -0.678 -2.374 11.884 1.00 93.19 81 MET A N 1
ATOM 567 C CA . MET A 1 81 ? -1.664 -3.425 11.666 1.00 93.19 81 MET A CA 1
ATOM 568 C C . MET A 1 81 ? -1.228 -4.393 10.577 1.00 93.19 81 MET A C 1
ATOM 570 O O . MET A 1 81 ? -0.620 -4.001 9.590 1.00 93.19 81 MET A O 1
ATOM 574 N N . ARG A 1 82 ? -1.605 -5.663 10.706 1.00 94.75 82 ARG A N 1
ATOM 575 C CA . ARG A 1 82 ? -1.578 -6.653 9.627 1.00 94.75 82 ARG A CA 1
ATOM 576 C C . ARG A 1 82 ? -3.007 -6.945 9.204 1.00 94.75 82 ARG A C 1
ATOM 578 O O . ARG A 1 82 ? -3.804 -7.377 10.033 1.00 94.75 82 ARG A O 1
ATOM 585 N N . LEU A 1 83 ? -3.315 -6.716 7.935 1.00 91.81 83 LEU A N 1
ATOM 586 C CA . LEU A 1 83 ? -4.642 -6.886 7.353 1.00 91.81 83 LEU A CA 1
ATOM 587 C C . LEU A 1 83 ? -4.666 -8.120 6.453 1.00 91.81 83 LEU A C 1
ATOM 589 O O . LEU A 1 83 ? -3.738 -8.335 5.677 1.00 91.81 83 LEU A O 1
ATOM 593 N N . LYS A 1 84 ? -5.744 -8.896 6.535 1.00 90.81 84 LYS A N 1
ATOM 594 C CA . LYS A 1 84 ? -6.087 -10.012 5.644 1.00 90.81 84 LYS A CA 1
ATOM 595 C C . LYS A 1 84 ? -7.581 -9.938 5.310 1.00 90.81 84 LYS A C 1
ATOM 597 O O . LYS A 1 84 ? -8.313 -9.199 5.959 1.00 90.81 84 LYS A O 1
ATOM 602 N N . GLY A 1 85 ? -8.051 -10.731 4.346 1.00 85.62 85 GLY A N 1
ATOM 603 C CA . GLY A 1 85 ? -9.396 -10.586 3.759 1.00 85.62 85 GLY A CA 1
ATOM 604 C C . GLY A 1 85 ? -10.562 -10.344 4.736 1.00 85.62 85 GLY A C 1
ATOM 605 O O . GLY A 1 85 ? -11.373 -9.465 4.487 1.00 85.62 85 GLY A O 1
ATOM 606 N N . GLN A 1 86 ? -10.638 -11.078 5.852 1.00 81.06 86 GLN A N 1
ATOM 607 C CA . GLN A 1 86 ? -11.729 -10.953 6.839 1.00 81.06 86 GLN A CA 1
ATOM 608 C C . GLN A 1 86 ? -11.243 -10.554 8.239 1.00 81.06 86 GLN A C 1
ATOM 610 O O . GLN A 1 86 ? -11.904 -10.835 9.237 1.00 81.06 86 GLN A O 1
ATOM 615 N N . GLY A 1 87 ? -10.059 -9.952 8.358 1.00 87.12 87 GLY A N 1
ATOM 616 C CA . GLY A 1 87 ? -9.598 -9.560 9.680 1.00 87.12 87 GLY A CA 1
ATOM 617 C C . GLY A 1 87 ? -8.290 -8.804 9.723 1.00 87.12 87 GLY A C 1
ATOM 618 O O . GLY A 1 87 ? -7.543 -8.709 8.751 1.00 87.12 87 GLY A O 1
ATOM 619 N N . ALA A 1 88 ? -8.011 -8.297 10.909 1.00 89.38 88 ALA A N 1
ATOM 620 C CA . ALA A 1 88 ? -6.840 -7.517 11.199 1.00 89.38 88 ALA A CA 1
ATOM 621 C C . ALA A 1 88 ? -6.314 -7.841 12.596 1.00 89.38 88 ALA A C 1
ATOM 623 O O . ALA A 1 88 ? -7.072 -8.136 13.522 1.00 89.38 88 ALA A O 1
ATOM 624 N N . VAL A 1 89 ? -4.995 -7.785 12.740 1.00 92.69 89 VAL A N 1
ATOM 625 C CA . VAL A 1 89 ? -4.324 -7.866 14.038 1.00 92.69 89 VAL A CA 1
ATOM 626 C C . VAL A 1 89 ? -3.308 -6.745 14.139 1.00 92.69 89 VAL A C 1
ATOM 628 O O . VAL A 1 89 ? -2.567 -6.495 13.189 1.00 92.69 89 VAL A O 1
ATOM 631 N N . GLY A 1 90 ? -3.270 -6.050 15.267 1.00 94.19 90 GLY A N 1
ATOM 632 C CA . GLY A 1 90 ? -2.306 -4.978 15.469 1.00 94.19 90 GLY A CA 1
ATOM 633 C C . GLY A 1 90 ? -2.730 -3.992 16.536 1.00 94.19 90 GLY A C 1
ATOM 634 O O . GLY A 1 90 ? -3.511 -4.315 17.426 1.00 94.19 90 GLY A O 1
ATOM 635 N N . SER A 1 91 ? -2.206 -2.778 16.440 1.00 93.00 91 SER A N 1
ATOM 636 C CA . SER A 1 91 ? -2.540 -1.706 17.364 1.00 93.00 91 SER A CA 1
ATOM 637 C C . SER A 1 91 ? -2.875 -0.410 16.653 1.00 93.00 91 SER A C 1
ATOM 639 O O . SER A 1 91 ? -2.291 -0.078 15.621 1.00 93.00 91 SER A O 1
ATOM 641 N N . LEU A 1 92 ? -3.780 0.333 17.274 1.00 92.69 92 LEU A N 1
ATOM 642 C CA . LEU A 1 92 ? -4.168 1.679 16.897 1.00 92.69 92 LEU A CA 1
ATOM 643 C C . LEU A 1 92 ? -3.947 2.596 18.099 1.00 92.69 92 LEU A C 1
ATOM 645 O O . LEU A 1 92 ? -4.343 2.268 19.214 1.00 92.69 92 LEU A O 1
ATOM 649 N N . SER A 1 93 ? -3.341 3.754 17.864 1.00 93.06 93 SER A N 1
ATOM 650 C CA . SER A 1 93 ? -3.154 4.792 18.870 1.00 93.06 93 SER A CA 1
ATOM 651 C C . SER A 1 93 ? -3.907 6.060 18.486 1.00 93.06 93 SER A C 1
ATOM 653 O O . SER A 1 93 ? -3.769 6.560 17.371 1.00 93.06 93 SER A O 1
ATOM 655 N N . ALA A 1 94 ? -4.670 6.613 19.427 1.00 92.12 94 ALA A N 1
ATOM 656 C CA . ALA A 1 94 ? -5.372 7.885 19.291 1.00 92.12 94 ALA A CA 1
ATOM 657 C C . ALA A 1 94 ? -5.121 8.749 20.530 1.00 92.12 94 ALA A C 1
ATOM 659 O O . ALA A 1 94 ? -5.366 8.314 21.655 1.00 92.12 94 ALA A O 1
ATOM 660 N N . LYS A 1 95 ? -4.653 9.990 20.337 1.00 89.19 95 LYS A N 1
ATOM 661 C CA . LYS A 1 95 ? -4.353 10.935 21.436 1.00 89.19 95 LYS A CA 1
ATOM 662 C C . LYS A 1 95 ? -3.484 10.313 22.550 1.00 89.19 95 LYS A C 1
ATOM 664 O O . LYS A 1 95 ? -3.767 10.484 23.730 1.00 89.19 95 LYS A O 1
ATOM 669 N N . GLY A 1 96 ? -2.473 9.527 22.171 1.00 85.38 96 GLY A N 1
ATOM 670 C CA . GLY A 1 96 ? -1.563 8.858 23.112 1.00 85.38 96 GLY A CA 1
ATOM 671 C C . GLY A 1 96 ? -2.126 7.616 23.816 1.00 85.38 96 GLY A C 1
ATOM 672 O O . GLY A 1 96 ? -1.389 6.957 24.542 1.00 85.38 96 GLY A O 1
ATOM 673 N N . ARG A 1 97 ? -3.394 7.248 23.590 1.00 91.12 97 ARG A N 1
ATOM 674 C CA . ARG A 1 97 ? -3.962 5.977 24.061 1.00 91.12 97 ARG A CA 1
ATOM 675 C C . ARG A 1 97 ? -3.853 4.922 22.977 1.00 91.12 97 ARG A C 1
ATOM 677 O O . ARG A 1 97 ? -4.269 5.175 21.849 1.00 91.12 97 ARG A O 1
ATOM 684 N N . ARG A 1 98 ? -3.313 3.760 23.334 1.00 91.88 98 ARG A N 1
ATOM 685 C CA . ARG A 1 98 ? -3.127 2.611 22.447 1.00 91.88 98 ARG A CA 1
ATOM 686 C C . ARG A 1 98 ? -4.179 1.550 22.746 1.00 91.88 98 ARG A C 1
ATOM 688 O O . ARG A 1 98 ? -4.342 1.185 23.904 1.00 91.88 98 ARG A O 1
ATOM 695 N N . SER A 1 99 ? -4.811 1.039 21.701 1.00 91.50 99 SER A N 1
ATOM 696 C CA . SER A 1 99 ? -5.718 -0.106 21.741 1.00 91.50 99 SER A CA 1
ATOM 697 C C . SER A 1 99 ? -5.168 -1.239 20.880 1.00 91.50 99 SER A C 1
ATOM 699 O O . SER A 1 99 ? -4.500 -0.994 19.866 1.00 91.50 99 SER A O 1
ATOM 701 N N . VAL A 1 100 ? -5.437 -2.478 21.280 1.00 92.19 100 VAL A N 1
ATOM 702 C CA . VAL A 1 100 ? -5.044 -3.682 20.537 1.00 92.19 100 VAL A CA 1
ATOM 703 C C . VAL A 1 100 ? -6.257 -4.209 19.791 1.00 92.19 100 VAL A C 1
ATOM 705 O O . VAL A 1 100 ? -7.284 -4.507 20.391 1.00 92.19 100 VAL A O 1
ATOM 708 N N . CYS A 1 101 ? -6.133 -4.333 18.476 1.00 88.62 101 CYS A N 1
ATOM 709 C CA . CYS A 1 101 ? -7.184 -4.834 17.606 1.00 88.62 101 CYS A CA 1
ATOM 710 C C . CYS A 1 101 ? -6.891 -6.292 17.248 1.00 88.62 101 CYS A C 1
ATOM 712 O O . CYS A 1 101 ? -5.795 -6.604 16.772 1.00 88.62 101 CYS A O 1
ATOM 714 N N . CYS A 1 102 ? -7.858 -7.180 17.473 1.00 85.69 102 CYS A N 1
ATOM 715 C CA . CYS A 1 102 ? -7.729 -8.600 17.159 1.00 85.69 102 CYS A CA 1
ATOM 716 C C . CYS A 1 102 ? -9.051 -9.136 16.602 1.00 85.69 102 CYS A C 1
ATOM 718 O O . CYS A 1 102 ? -10.100 -8.984 17.224 1.00 85.69 102 CYS A O 1
ATOM 720 N N . GLY A 1 103 ? -9.005 -9.770 15.430 1.00 80.94 103 GLY A N 1
ATOM 721 C CA . GLY A 1 103 ? -10.200 -10.294 14.767 1.00 80.94 103 GLY A CA 1
ATOM 722 C C . GLY A 1 103 ? -10.702 -9.342 13.686 1.00 80.94 103 GLY A C 1
ATOM 723 O O . GLY A 1 103 ? -9.993 -9.126 12.704 1.00 80.94 103 GLY A O 1
ATOM 724 N N . SER A 1 104 ? -11.920 -8.810 13.819 1.00 65.88 104 SER A N 1
ATOM 725 C CA . SER A 1 104 ? -12.457 -7.834 12.859 1.00 65.88 104 SER A CA 1
ATOM 726 C C . SER A 1 104 ? -11.912 -6.427 13.129 1.00 65.88 104 SER A C 1
ATOM 728 O O . SER A 1 104 ? -11.530 -6.098 14.254 1.00 65.88 104 SER A O 1
ATOM 730 N N . THR A 1 105 ? -11.913 -5.564 12.109 1.00 59.06 105 THR A N 1
ATOM 731 C CA . THR A 1 105 ? -11.429 -4.170 12.191 1.00 59.06 105 THR A CA 1
ATOM 732 C C . THR A 1 105 ? -12.163 -3.323 13.248 1.00 59.06 105 THR A C 1
ATOM 734 O O . THR A 1 105 ? -11.700 -2.242 13.595 1.00 59.06 105 THR A O 1
ATOM 737 N N . THR A 1 106 ? -13.290 -3.799 13.785 1.00 62.12 106 THR A N 1
ATOM 738 C CA . THR A 1 106 ? -14.132 -3.079 14.756 1.00 62.12 106 THR A CA 1
ATOM 739 C C . THR A 1 106 ? -13.833 -3.447 16.216 1.00 62.12 106 THR A C 1
ATOM 741 O O . THR A 1 106 ? -14.308 -2.766 17.119 1.00 62.12 106 THR A O 1
ATOM 744 N N . SER A 1 107 ? -13.052 -4.501 16.475 1.00 65.50 107 SER A N 1
ATOM 745 C CA . SER A 1 107 ? -12.813 -5.010 17.832 1.00 65.50 107 SER A CA 1
ATOM 746 C C . SER A 1 107 ? -11.417 -4.628 18.326 1.00 65.50 107 SER A C 1
ATOM 748 O O . SER A 1 107 ? -10.465 -5.397 18.182 1.00 65.50 107 SER A O 1
ATOM 750 N N . CYS A 1 108 ? -11.294 -3.428 18.895 1.00 74.81 108 CYS A N 1
ATOM 751 C CA . CYS A 1 108 ? -10.081 -2.974 19.578 1.00 74.81 108 CYS A CA 1
ATOM 752 C C . CYS A 1 108 ? -10.367 -2.783 21.074 1.00 74.81 108 CYS A C 1
ATOM 754 O O . CYS A 1 108 ? -11.352 -2.129 21.419 1.00 74.81 108 CYS A O 1
ATOM 756 N N . ILE A 1 109 ? -9.516 -3.354 21.933 1.00 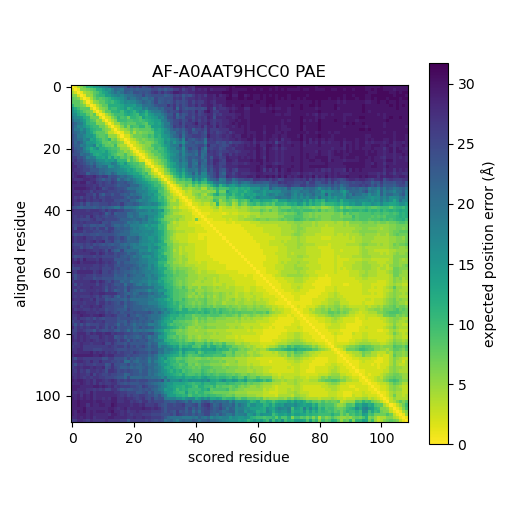71.38 109 ILE A N 1
ATOM 757 C CA . ILE A 1 109 ? -9.580 -3.254 23.405 1.00 71.38 109 ILE A CA 1
ATOM 758 C C . ILE A 1 109 ? -8.504 -2.325 23.958 1.00 71.38 109 ILE A C 1
ATOM 760 O O . ILE A 1 109 ? -7.417 -2.236 23.334 1.00 71.38 109 ILE A O 1
#